Protein AF-0000000084372859 (afdb_homodimer)

Foldseek 3Di:
DDDDDDDAQDWDWDDDPWIKIWHFPDDDDPDTDIDIDTDPVDDDDDPVVVVVVVVVVVD/DDDDDDDAQDWDWDDDPWIKIWHFPDDDDPDTDIDIDTDPVDDDDDPVVVVVVVVVVVD

Radius of gyration: 14.1 Å; Cα contacts (8 Å, |Δi|>4): 246; chains: 2; bounding box: 46×34×25 Å

Secondary structure (DSSP, 8-state):
-EEEEEETT-EEEEESSSEEEEEEEEEETTEEEEEEE--TT-EEEEHHHHHHHHHHH--/-EEEEEETT-EEEEESSSEEEEEEEEEETTEEEEEEE--TT-EEEEHHHHHHHHHHH--

pLDDT: mean 88.38, std 10.68, range [37.31, 96.62]

Structure (mmCIF, N/CA/C/O backbone):
data_AF-0000000084372859-model_v1
#
loop_
_entity.id
_entity.type
_entity.pdbx_description
1 polymer 'Translational regulator CsrA'
#
loop_
_atom_site.group_PDB
_atom_site.id
_atom_site.type_symbol
_atom_site.label_atom_id
_atom_site.label_alt_id
_atom_site.label_comp_id
_atom_site.label_asym_id
_atom_site.label_entity_id
_atom_site.label_seq_id
_atom_site.pdbx_PDB_ins_code
_atom_site.Cartn_x
_atom_site.Cartn_y
_atom_site.Cartn_z
_atom_site.occupancy
_atom_site.B_iso_or_equiv
_atom_site.auth_seq_id
_atom_site.auth_comp_id
_atom_site.auth_asym_id
_atom_site.auth_atom_id
_atom_site.pdbx_PDB_model_num
ATOM 1 N N . MET A 1 1 ? -0.92 -2.574 13.125 1 82.19 1 MET A N 1
ATOM 2 C CA . MET A 1 1 ? -0.708 -3.084 11.773 1 82.19 1 MET A CA 1
ATOM 3 C C . MET A 1 1 ? -2.014 -3.594 11.172 1 82.19 1 MET A C 1
ATOM 5 O O . MET A 1 1 ? -2.824 -4.207 11.867 1 82.19 1 MET A O 1
ATOM 9 N N . LEU A 1 2 ? -2.482 -3.135 10.195 1 92.5 2 LEU A N 1
ATOM 10 C CA . LEU A 1 2 ? -3.682 -3.6 9.508 1 92.5 2 LEU A CA 1
ATOM 11 C C . LEU A 1 2 ? -3.326 -4.57 8.391 1 92.5 2 LEU A C 1
ATOM 13 O O . LEU A 1 2 ? -2.461 -4.281 7.562 1 92.5 2 LEU A O 1
ATOM 17 N N . ILE A 1 3 ? -3.885 -5.723 8.469 1 94.12 3 ILE A N 1
ATOM 18 C CA . ILE A 1 3 ? -3.6 -6.707 7.43 1 94.12 3 ILE A CA 1
ATOM 19 C C . ILE A 1 3 ? -4.832 -6.895 6.543 1 94.12 3 ILE A C 1
ATOM 21 O O . ILE A 1 3 ? -5.934 -7.129 7.043 1 94.12 3 ILE A O 1
ATOM 25 N N . LEU A 1 4 ? -4.613 -6.73 5.297 1 91.81 4 LEU A N 1
ATOM 26 C CA . LEU A 1 4 ? -5.711 -6.871 4.344 1 91.81 4 LEU A CA 1
ATOM 27 C C . LEU A 1 4 ? -5.332 -7.832 3.223 1 91.81 4 LEU A C 1
ATOM 29 O O . LEU A 1 4 ? -4.16 -7.934 2.852 1 91.81 4 LEU A O 1
ATOM 33 N N . ASN A 1 5 ? -6.289 -8.539 2.795 1 93.69 5 ASN A N 1
ATOM 34 C CA . ASN A 1 5 ? -6.121 -9.367 1.605 1 93.69 5 ASN A CA 1
ATOM 35 C C . ASN A 1 5 ? -6.723 -8.703 0.37 1 93.69 5 ASN A C 1
ATOM 37 O O . ASN A 1 5 ? -7.867 -8.242 0.402 1 93.69 5 ASN A O 1
ATOM 41 N N . ARG A 1 6 ? -5.891 -8.586 -0.561 1 94.69 6 ARG A N 1
ATOM 42 C CA . ARG A 1 6 ? -6.375 -7.992 -1.801 1 94.69 6 ARG A CA 1
ATOM 43 C C . ARG A 1 6 ? -6.133 -8.922 -2.986 1 94.69 6 ARG A C 1
ATOM 45 O O . ARG A 1 6 ? -5.133 -9.641 -3.025 1 94.69 6 ARG A O 1
ATOM 52 N N . LYS A 1 7 ? -7.086 -8.859 -3.865 1 93.88 7 LYS A N 1
ATOM 53 C CA . LYS A 1 7 ? -6.918 -9.609 -5.102 1 93.88 7 LYS A CA 1
ATOM 54 C C . LYS A 1 7 ? -6.344 -8.734 -6.207 1 93.88 7 LYS A C 1
A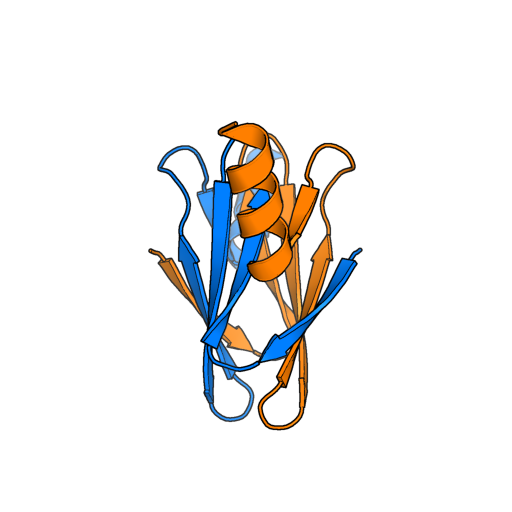TOM 56 O O . LYS A 1 7 ? -6.32 -7.504 -6.086 1 93.88 7 LYS A O 1
ATOM 61 N N . VAL A 1 8 ? -5.891 -9.383 -7.188 1 94.69 8 VAL A N 1
ATOM 62 C CA . VAL A 1 8 ? -5.371 -8.656 -8.344 1 94.69 8 VAL A CA 1
ATOM 63 C C . VAL A 1 8 ? -6.449 -7.723 -8.891 1 94.69 8 VAL A C 1
ATOM 65 O O . VAL A 1 8 ? -7.582 -8.148 -9.141 1 94.69 8 VAL A O 1
ATOM 68 N N . GLY A 1 9 ? -6.262 -6.531 -8.898 1 93.69 9 GLY A N 1
ATOM 69 C CA . GLY A 1 9 ? -7.227 -5.559 -9.383 1 93.69 9 GLY A CA 1
ATOM 70 C C . GLY A 1 9 ? -7.918 -4.793 -8.273 1 93.69 9 GLY A C 1
ATOM 71 O O . GLY A 1 9 ? -8.68 -3.863 -8.531 1 93.69 9 GLY A O 1
ATOM 72 N N . GLU A 1 10 ? -7.641 -5.145 -7.062 1 94.94 10 GLU A N 1
ATOM 73 C CA . GLU A 1 10 ? -8.258 -4.469 -5.926 1 94.94 10 GLU A CA 1
ATOM 74 C C . GLU A 1 10 ? -7.406 -3.289 -5.461 1 94.94 10 GLU A C 1
ATOM 76 O O . GLU A 1 10 ? -6.188 -3.287 -5.637 1 94.94 10 GLU A O 1
ATOM 81 N N . THR A 1 11 ? -8.07 -2.264 -4.848 1 94.88 11 THR A N 1
ATOM 82 C CA . THR A 1 11 ? -7.391 -1.03 -4.457 1 94.88 11 THR A CA 1
ATOM 83 C C . THR A 1 11 ? -7.633 -0.723 -2.982 1 94.88 11 THR A C 1
ATOM 85 O O . THR A 1 11 ? -8.742 -0.913 -2.479 1 94.88 11 THR A O 1
ATOM 88 N N . LEU A 1 12 ? -6.613 -0.348 -2.299 1 93.25 12 LEU A N 1
ATOM 89 C CA . LEU A 1 12 ? -6.68 0.147 -0.928 1 93.25 12 LEU A CA 1
ATOM 90 C C . LEU A 1 12 ? -6.434 1.65 -0.879 1 93.25 12 LEU A C 1
ATOM 92 O O . LEU A 1 12 ? -5.57 2.164 -1.599 1 93.25 12 LEU A O 1
ATOM 96 N N . ILE A 1 13 ? -7.23 2.328 -0.053 1 93.44 13 ILE A N 1
ATOM 97 C CA . ILE A 1 13 ? -7.141 3.781 0.006 1 93.44 13 ILE A CA 1
ATOM 98 C C . ILE A 1 13 ? -6.605 4.211 1.369 1 93.44 13 ILE A C 1
ATOM 100 O O . ILE A 1 13 ? -7.129 3.803 2.408 1 93.44 13 ILE A O 1
ATOM 104 N N . ILE A 1 14 ? -5.59 4.949 1.271 1 92.44 14 ILE A N 1
ATOM 105 C CA . ILE A 1 14 ? -5.008 5.504 2.49 1 92.44 14 ILE A CA 1
ATOM 106 C C . ILE A 1 14 ? -5.336 6.992 2.588 1 92.44 14 ILE A C 1
ATOM 108 O O . ILE A 1 14 ? -5.016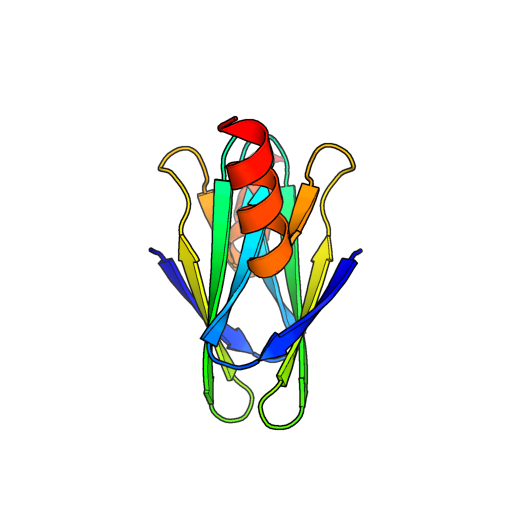 7.766 1.681 1 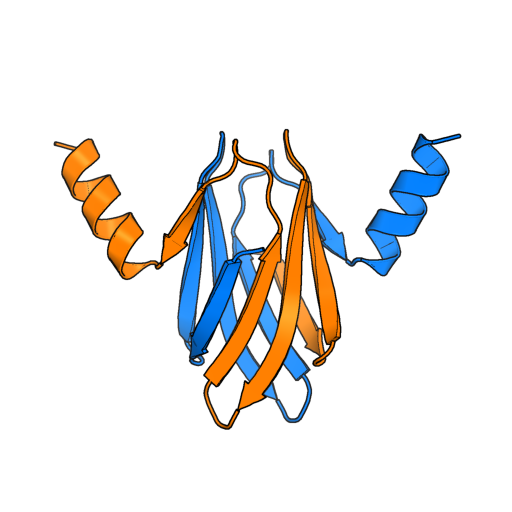92.44 14 ILE A O 1
ATOM 112 N N . SER A 1 15 ? -6.129 7.223 3.635 1 88.69 15 SER A N 1
ATOM 113 C CA . SER A 1 15 ? -6.555 8.609 3.818 1 88.69 15 SER A CA 1
ATOM 114 C C . SER A 1 15 ? -5.887 9.234 5.035 1 88.69 15 SER A C 1
ATOM 116 O O . SER A 1 15 ? -6.008 8.727 6.148 1 88.69 15 SER A O 1
ATOM 118 N N . ASN A 1 16 ? -5.148 10.141 4.824 1 84 16 ASN A N 1
ATOM 119 C CA . ASN A 1 16 ? -4.621 10.992 5.887 1 84 16 ASN A CA 1
ATOM 120 C C . ASN A 1 16 ? -4.906 12.469 5.613 1 84 16 ASN A C 1
ATOM 122 O O . ASN A 1 16 ? -6.027 12.836 5.254 1 84 16 ASN A O 1
ATOM 126 N N . SER A 1 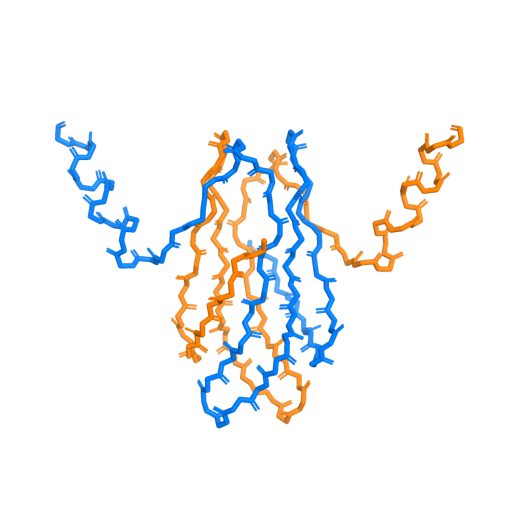17 ? -3.945 13.344 5.301 1 82.19 17 SER A N 1
ATOM 127 C CA . SER A 1 17 ? -4.102 14.688 4.762 1 82.19 17 SER A CA 1
ATOM 128 C C . SER A 1 17 ? -4.297 14.656 3.25 1 82.19 17 SER A C 1
ATOM 130 O O . SER A 1 17 ? -5.082 15.438 2.705 1 82.19 17 SER A O 1
ATOM 132 N N . ASN A 1 18 ? -3.725 13.625 2.764 1 88.31 18 ASN A N 1
ATOM 133 C CA . ASN A 1 18 ? -3.844 13.344 1.336 1 88.31 18 ASN A CA 1
ATOM 134 C C . ASN A 1 18 ? -4.285 11.906 1.082 1 88.31 18 ASN A C 1
ATOM 136 O O . ASN A 1 18 ? -4.262 11.078 1.992 1 88.31 18 ASN A O 1
ATOM 140 N N . VAL A 1 19 ? -4.824 11.656 -0.094 1 89.56 19 VAL A N 1
ATOM 141 C CA . VAL A 1 19 ? -5.359 10.336 -0.403 1 89.56 19 VAL A CA 1
ATOM 142 C C . VAL A 1 19 ? -4.379 9.578 -1.29 1 89.56 19 VAL A C 1
ATOM 144 O O . VAL A 1 19 ? -3.969 10.07 -2.342 1 89.56 19 VAL A O 1
ATOM 147 N N . THR A 1 20 ? -3.951 8.531 -0.753 1 92.81 20 THR A N 1
ATOM 148 C CA . THR A 1 20 ? -3.086 7.637 -1.515 1 92.81 20 THR A CA 1
ATOM 149 C C . THR A 1 20 ? -3.822 6.348 -1.877 1 92.81 20 THR A C 1
ATOM 151 O O . THR A 1 20 ? -4.441 5.719 -1.018 1 92.81 20 THR A O 1
ATOM 154 N N . MET A 1 21 ? -3.768 5.98 -3.156 1 93.88 21 MET A N 1
ATOM 155 C CA . MET A 1 21 ? -4.449 4.773 -3.623 1 93.88 21 MET A CA 1
ATOM 156 C C . MET A 1 21 ? -3.441 3.68 -3.969 1 93.88 21 MET A C 1
ATOM 158 O O . MET A 1 21 ? -2.555 3.887 -4.797 1 93.88 21 MET A O 1
ATOM 162 N N . VAL A 1 22 ? -3.531 2.615 -3.328 1 94.75 22 VAL A N 1
ATOM 163 C CA . VAL A 1 22 ? -2.658 1.478 -3.594 1 94.75 22 VAL A CA 1
ATOM 164 C C . VAL A 1 22 ? -3.441 0.378 -4.305 1 94.75 22 VAL A C 1
ATOM 166 O O . VAL A 1 22 ? -4.391 -0.178 -3.746 1 94.75 22 VAL A O 1
ATOM 169 N N . THR A 1 23 ? -3.031 0.043 -5.531 1 96.56 23 THR A N 1
ATOM 170 C CA . THR A 1 23 ? -3.756 -0.934 -6.336 1 96.56 23 THR A CA 1
ATOM 171 C C . THR A 1 23 ? -2.859 -2.119 -6.684 1 96.56 23 THR A C 1
ATOM 173 O O . THR A 1 23 ? -1.708 -1.939 -7.082 1 96.56 23 THR A O 1
ATOM 176 N N . VAL A 1 24 ? -3.473 -3.254 -6.496 1 95.75 24 VAL A N 1
ATOM 177 C CA . VAL A 1 24 ? -2.752 -4.457 -6.898 1 95.75 24 VAL A CA 1
ATOM 178 C C . VAL A 1 24 ? -2.973 -4.719 -8.383 1 95.75 24 VAL A C 1
ATOM 180 O O . VAL A 1 24 ? -4.074 -5.082 -8.805 1 95.75 24 VAL A O 1
ATOM 183 N N . LEU A 1 25 ? -1.93 -4.531 -9.133 1 95.69 25 LEU A N 1
ATOM 184 C CA . LEU A 1 25 ? -2.051 -4.625 -10.586 1 95.69 25 LEU A CA 1
ATOM 185 C C . LEU A 1 25 ? -1.974 -6.078 -11.039 1 95.69 25 LEU A C 1
ATOM 187 O O . LEU A 1 25 ? -2.764 -6.512 -11.883 1 95.69 25 LEU A O 1
ATOM 191 N N . SER A 1 26 ? -0.906 -6.785 -10.523 1 94.81 26 SER A N 1
ATOM 192 C CA . SER A 1 26 ? -0.764 -8.188 -10.914 1 94.81 26 SER A CA 1
ATOM 193 C C . SER A 1 26 ? 0.193 -8.922 -9.977 1 94.81 26 SER A C 1
ATOM 195 O O . SER A 1 26 ? 0.917 -8.297 -9.203 1 94.81 26 SER A O 1
ATOM 197 N N . ILE A 1 27 ? 0.035 -10.227 -10.102 1 93.94 27 ILE A N 1
ATOM 198 C CA . ILE A 1 27 ? 0.909 -11.102 -9.336 1 93.94 27 ILE A CA 1
ATOM 199 C C . ILE A 1 27 ? 1.71 -11.992 -10.281 1 93.94 27 ILE A C 1
ATOM 201 O O . ILE A 1 27 ? 1.136 -12.688 -11.125 1 93.94 27 ILE A O 1
ATOM 205 N N . LYS A 1 28 ? 2.984 -11.859 -10.133 1 89.69 28 LYS A N 1
ATOM 206 C CA . LYS A 1 28 ? 3.869 -12.656 -10.977 1 89.69 28 LYS A CA 1
ATOM 207 C C . LYS A 1 28 ? 4.781 -13.547 -10.141 1 89.69 28 LYS A C 1
ATOM 209 O O . LYS A 1 28 ? 5.84 -13.102 -9.68 1 89.69 28 LYS A O 1
ATOM 214 N N . GLY A 1 29 ? 4.398 -14.852 -9.938 1 87.88 29 GLY A N 1
ATOM 215 C CA . GLY A 1 29 ? 5.211 -15.75 -9.125 1 87.88 29 GLY A CA 1
ATOM 216 C C . GLY A 1 29 ? 5.297 -15.328 -7.672 1 87.88 29 GLY A C 1
ATOM 217 O O . GLY A 1 29 ? 4.316 -15.438 -6.93 1 87.88 29 GLY A O 1
ATOM 218 N N . ASN A 1 30 ? 6.461 -14.734 -7.352 1 88.06 30 ASN A N 1
ATOM 219 C CA . ASN A 1 30 ? 6.652 -14.289 -5.977 1 88.06 30 ASN A CA 1
ATOM 220 C C . ASN A 1 30 ? 6.727 -12.766 -5.883 1 88.06 30 ASN A C 1
ATOM 222 O O . ASN A 1 30 ? 7.176 -12.219 -4.875 1 88.06 30 ASN A O 1
ATOM 226 N N . LYS A 1 31 ? 6.336 -12.219 -7.023 1 94.25 31 LYS A N 1
ATOM 227 C CA . LYS A 1 31 ? 6.383 -10.766 -7.07 1 94.25 31 LYS A CA 1
ATOM 228 C C . LYS A 1 31 ? 4.996 -10.18 -7.32 1 94.25 31 LYS A C 1
ATOM 230 O O . LYS A 1 31 ? 4.211 -10.734 -8.086 1 94.25 31 LYS A O 1
ATOM 235 N N . VAL A 1 32 ? 4.711 -9.086 -6.684 1 94.62 32 VAL A N 1
ATOM 236 C CA . VAL A 1 32 ? 3.42 -8.422 -6.84 1 94.62 32 VAL A CA 1
ATOM 237 C C . VAL A 1 32 ? 3.631 -7.008 -7.379 1 94.62 32 VAL A C 1
ATOM 239 O O . VAL A 1 32 ? 4.5 -6.277 -6.902 1 94.62 32 VAL A O 1
ATOM 242 N N . ARG A 1 33 ? 2.885 -6.738 -8.438 1 96.19 33 ARG A N 1
ATOM 243 C CA . ARG A 1 33 ? 2.912 -5.391 -8.992 1 96.19 33 ARG A CA 1
ATOM 244 C C . ARG A 1 33 ? 1.874 -4.5 -8.32 1 96.19 33 ARG A C 1
ATOM 246 O O . ARG A 1 33 ? 0.672 -4.758 -8.422 1 96.19 33 ARG A O 1
ATOM 253 N N . ILE A 1 34 ? 2.383 -3.471 -7.68 1 95.75 34 ILE A N 1
ATOM 254 C CA . ILE A 1 34 ? 1.5 -2.564 -6.953 1 95.75 34 ILE A CA 1
ATOM 255 C C . ILE A 1 34 ? 1.573 -1.17 -7.57 1 95.75 34 ILE A C 1
ATOM 257 O O . ILE A 1 34 ? 2.664 -0.651 -7.82 1 95.75 34 ILE A O 1
ATOM 261 N N . GLY A 1 35 ? 0.433 -0.662 -7.863 1 96.25 35 GLY A N 1
ATOM 262 C CA . GLY A 1 35 ? 0.339 0.711 -8.336 1 96.25 35 GLY A CA 1
ATOM 263 C C . GLY A 1 35 ? -0.015 1.695 -7.234 1 96.25 35 GLY A C 1
ATOM 264 O O . GLY A 1 35 ? -1.033 1.539 -6.559 1 96.25 35 GLY A O 1
ATOM 265 N N . VAL A 1 36 ? 0.799 2.689 -6.98 1 94.75 36 VAL A N 1
ATOM 266 C CA . VAL A 1 36 ? 0.542 3.691 -5.953 1 94.75 36 VAL A CA 1
ATOM 267 C C . VAL A 1 36 ? 0.226 5.035 -6.605 1 94.75 36 VAL A C 1
ATOM 269 O O . VAL A 1 36 ? 1.007 5.539 -7.418 1 94.75 36 VAL A O 1
ATOM 272 N N . ASN A 1 37 ? -0.975 5.469 -6.305 1 94.38 37 ASN A N 1
ATOM 273 C CA . ASN A 1 37 ? -1.398 6.773 -6.805 1 94.38 37 ASN A CA 1
ATOM 274 C C . ASN A 1 37 ? -1.534 7.789 -5.672 1 94.38 37 ASN A C 1
ATOM 276 O O . ASN A 1 37 ? -2.479 7.727 -4.883 1 94.38 37 ASN A O 1
ATOM 280 N N . ALA A 1 38 ? -0.53 8.68 -5.555 1 91.56 38 ALA A N 1
ATOM 281 C CA . ALA A 1 38 ? -0.531 9.688 -4.496 1 91.56 38 ALA A CA 1
ATOM 282 C C . ALA A 1 38 ? -0.242 11.07 -5.055 1 91.56 38 ALA A C 1
ATOM 284 O O . ALA A 1 38 ? 0.426 11.211 -6.082 1 91.56 38 ALA A O 1
ATOM 285 N N . PRO A 1 39 ? -0.742 12 -4.398 1 90.69 39 PRO A N 1
ATOM 286 C CA . PRO A 1 39 ? -0.446 13.375 -4.82 1 90.69 39 PRO A CA 1
ATOM 287 C C . PRO A 1 39 ? 1.035 13.719 -4.695 1 90.69 39 PRO A C 1
ATOM 289 O O . PRO A 1 39 ? 1.825 12.914 -4.203 1 90.69 39 PRO A O 1
ATOM 292 N N . LYS A 1 40 ? 1.452 14.883 -5.242 1 87.19 40 LYS A N 1
ATOM 293 C CA . LYS A 1 40 ? 2.852 15.297 -5.238 1 87.19 40 LYS A CA 1
ATOM 294 C C . LYS A 1 40 ? 3.357 15.523 -3.816 1 87.19 40 LYS A C 1
ATOM 296 O O . LYS A 1 40 ? 4.566 15.523 -3.576 1 87.19 40 LYS A O 1
ATOM 301 N N . GLU A 1 41 ? 2.414 15.617 -2.904 1 88.06 41 GLU A N 1
ATOM 302 C CA . GLU A 1 41 ? 2.75 15.867 -1.507 1 88.06 41 GLU A CA 1
ATOM 303 C C . GLU A 1 41 ? 3.154 14.578 -0.795 1 88.06 41 GLU A C 1
ATOM 305 O O . GLU A 1 41 ? 3.77 14.625 0.272 1 88.06 41 GLU A O 1
ATOM 310 N N . ILE A 1 42 ? 2.75 13.539 -1.442 1 88.94 42 ILE A N 1
ATOM 311 C CA . ILE A 1 42 ? 3.027 12.242 -0.845 1 88.94 42 ILE A CA 1
ATOM 312 C C . ILE A 1 42 ? 4.219 11.594 -1.547 1 88.94 42 ILE A C 1
ATOM 314 O O . ILE A 1 42 ? 4.277 11.555 -2.777 1 88.94 42 ILE A O 1
ATOM 318 N N . SER A 1 43 ? 5.18 11.125 -0.778 1 91 43 SER A N 1
ATOM 319 C CA . SER A 1 43 ? 6.371 10.492 -1.331 1 91 43 SER A CA 1
ATOM 320 C C . SER A 1 43 ? 6.379 8.992 -1.037 1 91 43 SER A C 1
ATOM 322 O O . SER A 1 43 ? 6.207 8.578 0.111 1 91 43 SER A O 1
ATOM 324 N N . VAL A 1 44 ? 6.617 8.211 -1.995 1 91.69 44 VAL A N 1
ATOM 325 C CA . VAL A 1 44 ? 6.664 6.758 -1.855 1 91.69 44 VAL A CA 1
ATOM 326 C C . VAL A 1 44 ? 8.102 6.27 -2.018 1 91.69 44 VAL A C 1
ATOM 328 O O . VAL A 1 44 ? 8.773 6.609 -2.996 1 91.69 44 VAL A O 1
ATOM 331 N N . TYR A 1 45 ? 8.609 5.418 -0.957 1 90.81 45 TYR A N 1
ATOM 332 C CA . TYR A 1 45 ? 9.977 4.914 -0.998 1 90.81 45 TYR A CA 1
ATOM 333 C C . TYR A 1 45 ? 10.016 3.408 -0.767 1 90.81 45 TYR A C 1
ATOM 335 O O . TYR A 1 45 ? 9.148 2.859 -0.082 1 90.81 45 TYR A O 1
ATOM 343 N N . ARG A 1 46 ? 10.922 2.828 -1.404 1 93.19 46 ARG A N 1
ATOM 344 C CA . ARG A 1 46 ? 11.188 1.437 -1.06 1 93.19 46 ARG A CA 1
ATOM 345 C C . ARG A 1 46 ? 11.859 1.33 0.307 1 93.19 46 ARG A C 1
ATOM 347 O O . ARG A 1 46 ? 12.602 2.225 0.711 1 93.19 46 ARG A O 1
ATOM 354 N N . GLU A 1 47 ? 11.602 0.375 0.986 1 90 47 GLU A N 1
ATOM 355 C CA . GLU A 1 47 ? 12.188 0.178 2.309 1 90 47 GLU A CA 1
ATOM 35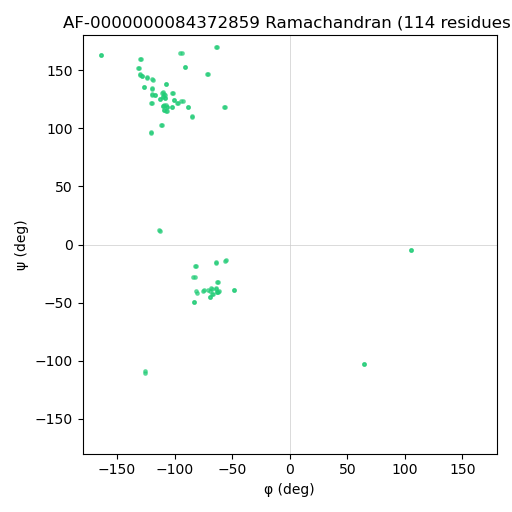6 C C . GLU A 1 47 ? 13.695 0.389 2.281 1 90 47 GLU A C 1
ATOM 358 O O . GLU A 1 47 ? 14.258 1.002 3.191 1 90 47 GLU A O 1
ATOM 363 N N . GLU A 1 48 ? 14.32 -0.062 1.244 1 88.62 48 GLU A N 1
ATOM 364 C CA . GLU A 1 48 ? 15.773 0.045 1.073 1 88.62 48 GLU A CA 1
ATOM 365 C C . GLU A 1 48 ? 16.203 1.504 0.978 1 88.62 48 GLU A C 1
ATOM 367 O O . GLU A 1 48 ? 17.234 1.889 1.546 1 88.62 48 GLU A O 1
ATOM 372 N N . ILE A 1 49 ? 15.367 2.297 0.301 1 88.44 49 ILE A N 1
ATOM 373 C CA . ILE A 1 49 ? 15.688 3.701 0.073 1 88.44 49 ILE A CA 1
ATOM 374 C C . ILE A 1 49 ? 15.359 4.516 1.322 1 88.44 49 ILE A C 1
ATOM 376 O O . ILE A 1 49 ? 16.125 5.398 1.715 1 88.44 49 ILE A O 1
ATOM 380 N N . TYR A 1 50 ? 14.242 4.16 1.87 1 88 50 TYR A N 1
ATOM 381 C CA . TYR A 1 50 ? 13.773 4.879 3.051 1 88 50 TYR A CA 1
ATOM 382 C C . TYR A 1 50 ? 14.766 4.734 4.203 1 88 50 TYR A C 1
ATOM 384 O O . TYR A 1 50 ? 15.047 5.703 4.906 1 88 50 TYR A O 1
ATOM 392 N N . GLN A 1 51 ? 15.344 3.521 4.379 1 85.62 51 GLN A N 1
ATOM 393 C CA . GLN A 1 51 ? 16.312 3.275 5.441 1 85.62 51 GLN A CA 1
ATOM 394 C C . GLN A 1 51 ? 17.562 4.129 5.254 1 85.62 51 GLN A C 1
ATOM 396 O O . GLN A 1 51 ? 18.125 4.625 6.23 1 85.62 51 GLN A O 1
ATOM 401 N N . ARG A 1 52 ? 17.891 4.391 4.055 1 86.12 52 ARG A N 1
ATOM 402 C CA . ARG A 1 52 ? 19.062 5.207 3.746 1 86.12 52 ARG A CA 1
ATOM 403 C C . ARG A 1 52 ? 18.781 6.68 4.031 1 86.12 52 ARG A C 1
ATOM 405 O O . ARG A 1 52 ? 19.656 7.395 4.52 1 86.12 52 ARG A O 1
ATOM 412 N N . LEU A 1 53 ? 17.5 7.027 3.664 1 79.88 53 LEU A N 1
ATOM 413 C CA . LEU A 1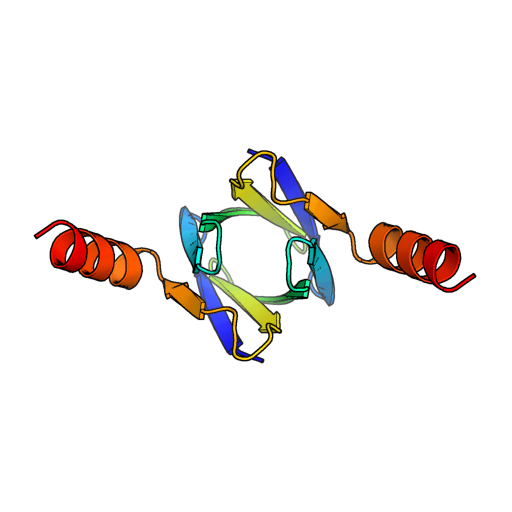 53 ? 17.125 8.414 3.883 1 79.88 53 LEU A CA 1
ATOM 414 C C . LEU A 1 53 ? 17.031 8.727 5.375 1 79.88 53 LEU A C 1
ATOM 416 O O . LEU A 1 53 ? 17.453 9.797 5.816 1 79.88 53 LEU A O 1
ATOM 420 N N . GLN A 1 54 ? 16.531 7.73 6.027 1 78.56 54 GLN A N 1
ATOM 421 C CA . GLN A 1 54 ? 16.391 7.895 7.473 1 78.56 54 GLN A CA 1
ATOM 422 C C . GLN A 1 54 ? 17.766 7.969 8.148 1 78.56 54 GLN A C 1
ATOM 424 O O . GLN A 1 54 ? 17.953 8.734 9.102 1 78.56 54 GLN A O 1
ATOM 429 N N . ASP A 1 55 ? 18.609 7.078 7.66 1 77.12 55 ASP A N 1
ATOM 430 C CA . ASP A 1 55 ? 19.953 7.105 8.211 1 77.12 55 ASP A CA 1
ATOM 431 C C . ASP A 1 55 ? 20.656 8.43 7.898 1 77.12 55 ASP A C 1
ATOM 433 O O . ASP A 1 55 ? 21.391 8.961 8.734 1 77.12 55 ASP A O 1
ATOM 437 N N . ASN A 1 56 ? 20.406 8.781 6.723 1 67.38 56 ASN A N 1
ATOM 438 C CA . ASN A 1 56 ? 21.016 10.055 6.367 1 67.38 56 ASN A CA 1
ATOM 439 C C . ASN A 1 56 ? 20.359 11.219 7.102 1 67.38 56 ASN A C 1
ATOM 441 O O . ASN A 1 56 ? 21 12.242 7.352 1 67.38 56 ASN A O 1
ATOM 445 N N . THR A 1 57 ? 19.078 11.172 7.234 1 58.38 57 THR A N 1
ATOM 446 C CA . THR A 1 57 ? 18.453 12.258 7.984 1 58.38 57 THR A CA 1
ATOM 447 C C . THR A 1 57 ? 18.812 12.172 9.469 1 58.38 57 THR A C 1
ATOM 449 O O . THR A 1 57 ? 18.719 13.156 10.195 1 58.38 57 THR A O 1
ATOM 452 N N . LYS A 1 58 ? 18.75 11.047 10.016 1 53.09 58 LYS A N 1
ATOM 453 C CA . LYS A 1 58 ? 19.188 10.953 11.406 1 53.09 58 LYS A CA 1
ATOM 454 C C . LYS A 1 58 ? 20.609 11.461 11.578 1 53.09 58 LYS A C 1
ATOM 456 O O . LYS A 1 58 ? 21.047 11.727 12.703 1 53.09 58 LYS A O 1
ATOM 461 N N . SER A 1 59 ? 21.281 11.625 10.508 1 37.31 59 SER A N 1
ATOM 462 C CA . SER A 1 59 ? 22.562 12.25 10.805 1 37.31 59 SER A CA 1
ATOM 463 C C . SER A 1 59 ? 22.438 13.766 10.859 1 37.31 59 SER A C 1
ATOM 465 O O . SER A 1 59 ? 21.719 14.367 10.062 1 37.31 59 SER A O 1
ATOM 467 N N . MET B 1 1 ? 1.01 7.91 -11.125 1 82.31 1 MET B N 1
ATOM 468 C CA . MET B 1 1 ? 0.888 6.57 -10.547 1 82.31 1 MET B CA 1
ATOM 469 C C . MET B 1 1 ? 2.25 5.891 -10.461 1 82.31 1 MET B C 1
ATOM 471 O O . MET B 1 1 ? 3.074 6.023 -11.367 1 82.31 1 MET B O 1
ATOM 475 N N . LEU B 1 2 ? 2.729 5.559 -9.43 1 92.44 2 LEU B N 1
ATOM 476 C CA . LEU B 1 2 ? 3.984 4.836 -9.258 1 92.44 2 LEU B CA 1
ATOM 477 C C . LEU B 1 2 ? 3.744 3.332 -9.203 1 92.44 2 LEU B C 1
ATOM 479 O O . LEU B 1 2 ? 2.887 2.863 -8.453 1 92.44 2 LEU B O 1
ATOM 483 N N . ILE B 1 3 ? 4.383 2.637 -10.07 1 94.19 3 ILE B N 1
ATOM 484 C CA . ILE B 1 3 ? 4.211 1.188 -10.078 1 94.19 3 ILE B CA 1
ATOM 485 C C . ILE B 1 3 ? 5.48 0.515 -9.555 1 94.19 3 ILE B C 1
ATOM 487 O O . ILE B 1 3 ? 6.582 0.802 -10.031 1 94.19 3 ILE B O 1
ATOM 491 N N . LEU B 1 4 ? 5.285 -0.296 -8.578 1 92 4 LEU B N 1
ATOM 492 C CA . LEU B 1 4 ? 6.422 -0.997 -7.992 1 92 4 LEU B CA 1
ATOM 493 C C . LEU B 1 4 ? 6.16 -2.498 -7.93 1 92 4 LEU B C 1
ATOM 495 O O . LEU B 1 4 ? 5.016 -2.928 -7.781 1 92 4 LEU B O 1
ATOM 499 N N . ASN B 1 5 ? 7.188 -3.219 -8.117 1 93.69 5 ASN B N 1
ATOM 500 C CA . ASN B 1 5 ? 7.125 -4.66 -7.902 1 93.69 5 ASN B CA 1
ATOM 501 C C . ASN B 1 5 ? 7.73 -5.055 -6.559 1 93.69 5 ASN B C 1
ATOM 5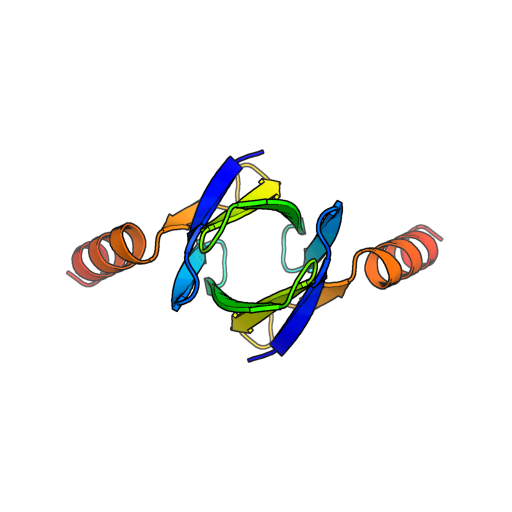03 O O . ASN B 1 5 ? 8.844 -4.645 -6.23 1 93.69 5 ASN B O 1
ATOM 507 N N . ARG B 1 6 ? 6.922 -5.719 -5.852 1 94.75 6 ARG B N 1
ATOM 508 C CA . ARG B 1 6 ? 7.406 -6.172 -4.555 1 94.75 6 ARG B CA 1
ATOM 509 C C . ARG B 1 6 ? 7.273 -7.688 -4.418 1 94.75 6 ARG B C 1
ATOM 511 O O . ARG B 1 6 ? 6.328 -8.281 -4.934 1 94.75 6 ARG B O 1
ATOM 518 N N . LYS B 1 7 ? 8.258 -8.211 -3.756 1 94 7 LYS B N 1
ATOM 519 C CA . LYS B 1 7 ? 8.195 -9.633 -3.455 1 94 7 LYS B CA 1
ATOM 520 C C . LYS B 1 7 ? 7.582 -9.875 -2.078 1 94 7 LYS B C 1
ATOM 522 O O . LYS B 1 7 ? 7.449 -8.945 -1.279 1 94 7 LYS B O 1
ATOM 527 N N . VAL B 1 8 ? 7.227 -11.062 -1.893 1 94.69 8 VAL B N 1
ATOM 528 C CA . VAL B 1 8 ? 6.691 -11.445 -0.589 1 94.69 8 VAL B CA 1
ATOM 529 C C . VAL B 1 8 ? 7.711 -11.125 0.501 1 94.69 8 VAL B C 1
ATOM 531 O O . VAL B 1 8 ? 8.883 -11.5 0.394 1 94.69 8 VAL B O 1
ATOM 534 N N . GLY B 1 9 ? 7.414 -10.32 1.373 1 93.69 9 GLY B N 1
ATOM 535 C CA . GLY B 1 9 ? 8.32 -9.938 2.445 1 93.69 9 GLY B CA 1
ATOM 536 C C . GLY B 1 9 ? 8.906 -8.555 2.26 1 93.69 9 GLY B C 1
ATOM 537 O O . GLY B 1 9 ? 9.609 -8.047 3.141 1 93.69 9 GLY B O 1
ATOM 538 N N . GLU B 1 10 ? 8.617 -7.938 1.166 1 94.94 10 GLU B N 1
ATOM 539 C CA . GLU B 1 10 ? 9.141 -6.602 0.894 1 94.94 10 GLU B CA 1
ATOM 540 C C . GLU B 1 10 ? 8.188 -5.523 1.397 1 94.94 10 GLU B C 1
ATOM 542 O O . GLU B 1 10 ? 6.977 -5.746 1.476 1 94.94 10 GLU B O 1
ATOM 547 N N . THR B 1 11 ? 8.734 -4.332 1.746 1 94.88 11 THR B N 1
ATOM 548 C CA . THR B 1 11 ? 7.949 -3.26 2.346 1 94.88 11 THR B CA 1
ATOM 549 C C . THR B 1 11 ? 8.117 -1.961 1.562 1 94.88 11 THR B C 1
ATOM 551 O O . THR B 1 11 ? 9.227 -1.643 1.112 1 94.88 11 THR B O 1
ATOM 554 N N . LEU B 1 12 ? 7.051 -1.3 1.327 1 93.25 12 LEU B N 1
ATOM 555 C CA . LEU B 1 12 ? 7.035 0.038 0.747 1 93.25 12 LEU B CA 1
ATOM 556 C C . LEU B 1 12 ? 6.672 1.082 1.798 1 93.25 12 LEU B C 1
ATOM 558 O O . LEU B 1 12 ? 5.801 0.846 2.639 1 93.25 12 LEU B O 1
ATOM 562 N N . ILE B 1 13 ? 7.391 2.209 1.744 1 93.44 13 ILE B N 1
ATOM 563 C CA . ILE B 1 13 ? 7.191 3.244 2.754 1 93.44 13 ILE B CA 1
ATOM 564 C C . ILE B 1 13 ? 6.566 4.48 2.109 1 93.44 13 ILE B C 1
ATOM 566 O O . ILE B 1 13 ? 7.078 4.992 1.11 1 93.44 13 ILE B O 1
ATOM 570 N N . ILE B 1 14 ? 5.508 4.832 2.693 1 92.56 14 ILE B N 1
ATOM 571 C CA . ILE B 1 14 ? 4.84 6.047 2.238 1 92.56 14 ILE B CA 1
ATOM 572 C C . ILE B 1 14 ? 5.043 7.16 3.262 1 92.56 14 ILE B C 1
ATOM 574 O O . ILE B 1 14 ? 4.699 7.004 4.434 1 92.56 14 ILE B O 1
ATOM 578 N N . SER B 1 15 ? 5.77 8.156 2.73 1 88.62 15 SER B N 1
ATOM 579 C CA . SER B 1 15 ? 6.082 9.273 3.621 1 88.62 15 SER B CA 1
ATOM 580 C C . SER B 1 15 ? 5.312 10.523 3.225 1 88.62 15 SER B C 1
ATOM 582 O O . SER B 1 15 ? 5.422 10.992 2.09 1 88.62 15 SER B O 1
ATOM 584 N N . ASN B 1 16 ? 4.523 10.938 4.004 1 84.06 16 ASN B N 1
ATOM 585 C CA . ASN B 1 16 ? 3.887 12.25 3.879 1 84.06 16 ASN B CA 1
ATOM 586 C C . ASN B 1 16 ? 4.078 13.086 5.141 1 84.06 16 ASN B C 1
ATOM 588 O O . ASN B 1 16 ? 5.195 13.219 5.637 1 84.06 16 ASN B O 1
ATOM 592 N N . SER B 1 17 ? 3.059 13.344 5.965 1 82.19 17 SER B N 1
ATOM 593 C CA . SER B 1 17 ? 3.143 13.891 7.312 1 82.19 17 SER B CA 1
ATOM 594 C C . SER B 1 17 ? 3.412 12.797 8.336 1 82.19 17 SER B C 1
ATOM 596 O O . SER B 1 17 ? 4.164 13 9.289 1 82.19 17 SER B O 1
ATOM 598 N N . ASN B 1 18 ? 2.943 11.688 7.918 1 88.31 18 ASN B N 1
ATOM 599 C CA . ASN B 1 18 ? 3.15 10.477 8.703 1 88.31 18 ASN B CA 1
ATOM 600 C C . ASN B 1 18 ? 3.701 9.344 7.84 1 88.31 18 ASN B C 1
ATOM 602 O O . ASN B 1 18 ? 3.693 9.43 6.609 1 88.31 18 ASN B O 1
ATOM 606 N N . VAL B 1 19 ? 4.301 8.375 8.484 1 89.44 19 VAL B N 1
ATOM 607 C CA . VAL B 1 19 ? 4.941 7.289 7.746 1 89.44 19 VAL B CA 1
ATOM 608 C C . VAL B 1 19 ? 4.051 6.047 7.77 1 89.44 19 VAL B C 1
ATOM 610 O O . VAL B 1 19 ? 3.65 5.586 8.844 1 89.44 19 VAL B O 1
ATOM 613 N N . THR B 1 20 ? 3.674 5.68 6.629 1 92.88 20 THR B N 1
ATOM 614 C CA . THR B 1 20 ? 2.906 4.449 6.473 1 92.88 20 THR B CA 1
ATOM 615 C C . THR B 1 20 ? 3.748 3.363 5.812 1 92.88 20 THR B C 1
ATOM 617 O O . THR B 1 20 ? 4.383 3.604 4.781 1 92.88 20 THR B O 1
ATOM 620 N N . MET B 1 21 ? 3.775 2.186 6.438 1 93.81 21 MET B N 1
ATOM 621 C CA . MET B 1 21 ? 4.562 1.078 5.902 1 93.81 21 MET B CA 1
ATOM 622 C C . MET B 1 21 ? 3.654 0.005 5.309 1 93.81 21 MET B C 1
ATOM 624 O O . MET B 1 21 ? 2.787 -0.532 6 1 93.81 21 MET B O 1
ATOM 628 N N . VAL B 1 22 ? 3.803 -0.249 4.09 1 94.75 22 VAL B N 1
ATOM 629 C CA . VAL B 1 22 ? 3.025 -1.284 3.416 1 94.75 22 VAL B CA 1
ATOM 630 C C . VAL B 1 22 ? 3.912 -2.494 3.131 1 94.75 22 VAL B C 1
ATOM 632 O O . VAL B 1 22 ? 4.883 -2.396 2.375 1 94.75 22 VAL B O 1
ATOM 635 N N . THR B 1 23 ? 3.57 -3.646 3.713 1 96.62 23 THR B N 1
ATOM 636 C CA . THR B 1 23 ? 4.395 -4.844 3.584 1 96.62 23 THR B CA 1
ATOM 637 C C . THR B 1 23 ? 3.605 -5.973 2.926 1 96.62 23 THR B C 1
ATOM 639 O O . THR B 1 23 ? 2.455 -6.23 3.289 1 96.62 23 THR B O 1
ATOM 642 N N . VAL B 1 24 ? 4.293 -6.559 2.002 1 95.75 24 VAL B N 1
ATOM 643 C CA . VAL B 1 24 ? 3.682 -7.727 1.377 1 95.75 24 VAL B CA 1
ATOM 644 C C . VAL B 1 24 ? 3.969 -8.969 2.215 1 95.75 24 VAL B C 1
ATOM 646 O O . VAL B 1 24 ? 5.109 -9.438 2.277 1 95.75 24 VAL B O 1
ATOM 649 N N . LEU B 1 25 ? 2.936 -9.469 2.83 1 95.69 25 LEU B N 1
ATOM 650 C CA . LEU B 1 25 ? 3.109 -10.578 3.76 1 95.69 25 LEU B CA 1
ATOM 651 C C . LEU B 1 25 ? 3.16 -11.914 3.014 1 95.69 25 LEU B C 1
ATOM 653 O O . LEU B 1 25 ? 4.004 -12.758 3.309 1 95.69 25 LEU B O 1
ATOM 657 N N . SER B 1 26 ? 2.145 -12.086 2.111 1 94.88 26 SER B N 1
ATOM 658 C CA . SER B 1 26 ? 2.125 -13.336 1.359 1 94.88 26 SER B CA 1
ATOM 659 C C . SER B 1 26 ? 1.208 -13.242 0.145 1 94.88 26 SER B C 1
ATOM 661 O O . SER B 1 26 ? 0.413 -12.305 0.036 1 94.88 26 SER B O 1
ATOM 663 N N . ILE B 1 27 ? 1.473 -14.211 -0.711 1 93.81 27 ILE B N 1
ATOM 664 C CA . ILE B 1 27 ? 0.655 -14.312 -1.915 1 93.81 27 ILE B CA 1
ATOM 665 C C . ILE B 1 27 ? -0.037 -15.68 -1.949 1 93.81 27 ILE B C 1
ATOM 667 O O . ILE B 1 27 ? 0.619 -16.719 -1.854 1 93.81 27 ILE B O 1
ATOM 671 N N . LYS B 1 28 ? -1.319 -15.578 -2 1 89.75 28 LYS B N 1
ATOM 672 C CA . LYS B 1 28 ? -2.105 -16.812 -2.039 1 89.75 28 LYS B CA 1
ATOM 673 C C . LYS B 1 28 ? -2.963 -16.875 -3.301 1 89.75 28 LYS B C 1
ATOM 675 O O . LYS B 1 28 ? -4.066 -16.328 -3.334 1 89.75 28 LYS B O 1
ATOM 680 N N . GLY B 1 29 ? -2.486 -17.562 -4.371 1 87.88 29 GLY B N 1
ATOM 681 C CA . GLY B 1 29 ? -3.242 -17.641 -5.609 1 87.88 29 GLY B CA 1
ATOM 682 C C . GLY B 1 29 ? -3.414 -16.297 -6.297 1 87.88 29 GLY B C 1
ATOM 683 O O . GLY B 1 29 ? -2.455 -15.75 -6.84 1 87.88 29 GLY B O 1
ATOM 684 N N . ASN B 1 30 ? -4.629 -15.766 -6.133 1 88.06 30 ASN B N 1
ATOM 685 C CA . ASN B 1 30 ? -4.906 -14.469 -6.75 1 88.06 30 ASN B CA 1
ATOM 686 C C . ASN B 1 30 ? -5.113 -13.383 -5.699 1 88.06 30 ASN B C 1
ATOM 688 O O . ASN B 1 30 ? -5.637 -12.312 -6.004 1 88.06 30 ASN B O 1
ATOM 692 N N . LYS B 1 31 ? -4.746 -13.812 -4.504 1 94.19 31 LYS B N 1
ATOM 693 C CA . LYS B 1 31 ? -4.91 -12.867 -3.406 1 94.19 31 LYS B CA 1
ATOM 694 C C . LYS B 1 31 ? -3.568 -12.539 -2.758 1 94.19 31 LYS B C 1
ATOM 696 O O . LYS B 1 31 ? -2.711 -13.414 -2.615 1 94.19 31 LYS B O 1
ATOM 701 N N . VAL B 1 32 ? -3.387 -11.312 -2.395 1 94.62 32 VAL B N 1
ATOM 702 C CA . VAL B 1 32 ? -2.15 -10.875 -1.755 1 94.62 32 VAL B CA 1
ATOM 703 C C . VAL B 1 32 ? -2.457 -10.32 -0.367 1 94.62 32 VAL B C 1
ATOM 705 O O . VAL B 1 32 ? -3.4 -9.539 -0.197 1 94.62 32 VAL B O 1
ATOM 708 N N . ARG B 1 33 ? -1.694 -10.852 0.578 1 96.19 33 ARG B N 1
ATOM 709 C CA . ARG B 1 33 ? -1.812 -10.336 1.938 1 96.19 33 ARG B CA 1
ATOM 710 C C . ARG B 1 33 ? -0.868 -9.156 2.16 1 96.19 33 ARG B C 1
ATOM 712 O O . ARG B 1 33 ? 0.353 -9.305 2.072 1 96.19 33 ARG B O 1
ATOM 719 N N . ILE B 1 34 ? -1.489 -8.023 2.451 1 95.75 34 ILE B N 1
ATOM 720 C CA . ILE B 1 34 ? -0.704 -6.809 2.645 1 95.75 34 ILE B CA 1
ATOM 721 C C . ILE B 1 34 ? -0.866 -6.312 4.082 1 95.75 34 ILE B C 1
ATOM 723 O O . ILE B 1 34 ? -1.984 -6.234 4.594 1 95.75 34 ILE B O 1
ATOM 727 N N . GLY B 1 35 ? 0.242 -6.082 4.68 1 96.25 35 GLY B N 1
ATOM 728 C CA . GLY B 1 35 ? 0.246 -5.477 6.004 1 96.25 35 GLY B CA 1
ATOM 729 C C . GLY B 1 35 ? 0.491 -3.982 5.977 1 96.25 35 GLY B C 1
ATOM 730 O O . GLY B 1 35 ? 1.497 -3.521 5.43 1 96.25 35 GLY B O 1
ATOM 731 N N . VAL B 1 36 ? -0.41 -3.186 6.504 1 94.81 36 VAL B N 1
ATOM 732 C CA . VAL B 1 36 ? -0.26 -1.735 6.535 1 94.81 36 VAL B CA 1
ATOM 733 C C . VAL B 1 36 ? -0.03 -1.27 7.969 1 94.81 36 VAL B C 1
ATOM 735 O O . VAL B 1 36 ? -0.823 -1.576 8.867 1 94.81 36 VAL B O 1
ATOM 738 N N . ASN B 1 37 ? 1.123 -0.656 8.125 1 94.44 37 ASN B N 1
ATOM 739 C CA . ASN B 1 37 ? 1.458 -0.097 9.43 1 94.44 37 ASN B CA 1
ATOM 740 C C . ASN B 1 37 ? 1.481 1.428 9.398 1 94.44 37 ASN B C 1
ATOM 742 O O . ASN B 1 37 ? 2.402 2.027 8.836 1 94.44 37 ASN B O 1
ATOM 746 N N . ALA B 1 38 ? 0.407 2.053 9.938 1 91.62 38 ALA B N 1
ATOM 747 C CA . ALA B 1 38 ? 0.303 3.51 9.938 1 91.62 38 ALA B CA 1
ATOM 748 C C . ALA B 1 38 ? -0.071 4.031 11.32 1 91.62 38 ALA B C 1
ATOM 750 O O . ALA B 1 38 ? -0.71 3.326 12.109 1 91.62 38 ALA B O 1
ATOM 751 N N . PRO B 1 39 ? 0.336 5.176 11.547 1 90.75 39 PRO B N 1
ATOM 752 C CA . PRO B 1 39 ? -0.047 5.789 12.82 1 90.75 39 PRO B CA 1
ATOM 753 C C . PRO B 1 39 ? -1.555 5.992 12.953 1 90.75 39 PRO B C 1
ATOM 755 O O . PRO B 1 39 ? -2.299 5.734 12 1 90.75 39 PRO B O 1
ATOM 758 N N . LYS B 1 40 ? -2.031 6.355 14.148 1 87.44 40 LYS B N 1
ATOM 759 C CA . LYS B 1 40 ? -3.457 6.52 14.406 1 87.44 40 LYS B CA 1
ATOM 760 C C . LYS B 1 40 ? -4.039 7.656 13.57 1 87.44 40 LYS B C 1
ATOM 762 O O . LYS B 1 40 ? -5.254 7.73 13.375 1 87.44 40 LYS B O 1
ATOM 767 N N . GLU B 1 41 ? -3.16 8.469 13.047 1 88 41 GLU B N 1
ATOM 768 C CA . GLU B 1 41 ? -3.576 9.625 12.258 1 88 41 GLU B CA 1
ATOM 769 C C . GLU B 1 41 ? -3.902 9.227 10.82 1 88 41 GLU B C 1
ATOM 771 O O . GLU B 1 41 ? -4.562 9.977 10.094 1 88 41 GLU B O 1
ATOM 776 N N . ILE B 1 42 ? -3.393 8.094 10.516 1 88.75 42 ILE B N 1
ATOM 777 C CA . ILE B 1 42 ? -3.586 7.617 9.156 1 88.75 42 ILE B CA 1
ATOM 778 C C . ILE B 1 42 ? -4.699 6.57 9.133 1 88.75 42 ILE B C 1
ATOM 780 O O . ILE B 1 42 ? -4.719 5.652 9.953 1 88.75 42 ILE B O 1
ATOM 784 N N . SER B 1 43 ? -5.645 6.73 8.227 1 91 43 SER B N 1
ATOM 785 C CA . SER B 1 43 ? -6.762 5.801 8.102 1 91 43 SER B CA 1
ATOM 786 C C . SER B 1 43 ? -6.668 4.992 6.812 1 91 43 SER B C 1
ATOM 788 O O . SER B 1 43 ? -6.508 5.559 5.727 1 91 43 SER B O 1
ATOM 790 N N . VAL B 1 44 ? -6.801 3.742 6.902 1 91.62 44 VAL B N 1
ATOM 791 C CA . VAL B 1 44 ? -6.742 2.848 5.75 1 91.62 44 VAL B CA 1
ATOM 792 C C . VAL B 1 44 ? -8.133 2.281 5.465 1 91.62 44 VAL B C 1
ATOM 794 O O . VAL B 1 44 ? -8.789 1.749 6.363 1 91.62 44 VAL B O 1
ATOM 797 N N . TYR B 1 45 ? -8.602 2.443 4.105 1 90.81 45 TYR B N 1
ATOM 798 C CA . TYR B 1 45 ? -9.93 1.963 3.734 1 90.81 45 TYR B CA 1
ATOM 799 C C . TYR B 1 45 ? -9.867 1.105 2.475 1 90.81 45 TYR B C 1
ATOM 801 O O . TYR B 1 45 ? -8.984 1.293 1.634 1 90.81 45 TYR B O 1
ATOM 809 N N . ARG B 1 46 ? -10.711 0.185 2.455 1 93.12 46 ARG B N 1
ATOM 810 C CA . ARG B 1 46 ? -10.883 -0.535 1.198 1 93.12 46 ARG B CA 1
ATOM 811 C C . ARG B 1 46 ? -11.586 0.336 0.163 1 93.12 46 ARG B C 1
ATOM 813 O O . ARG B 1 46 ? -12.406 1.188 0.513 1 93.12 46 ARG B O 1
ATOM 820 N N . GLU B 1 47 ? -11.289 0.186 -0.995 1 89.75 47 GLU B N 1
ATOM 821 C CA . GLU B 1 47 ? -11.898 0.968 -2.066 1 89.75 47 GLU B CA 1
ATOM 822 C C . GLU B 1 47 ? -13.422 0.992 -1.935 1 89.75 47 GLU B C 1
ATOM 824 O O . GLU B 1 47 ? -14.055 2.033 -2.133 1 89.75 47 GLU B O 1
ATOM 829 N N . GLU B 1 48 ? -13.992 -0.104 -1.562 1 88.44 48 GLU B N 1
ATOM 830 C CA . GLU B 1 48 ? -15.438 -0.251 -1.405 1 88.44 48 GLU B CA 1
ATOM 831 C C . GLU B 1 48 ? -15.969 0.644 -0.288 1 88.44 48 GLU B C 1
ATOM 833 O O . GLU B 1 48 ? -17.031 1.251 -0.423 1 88.44 48 GLU B O 1
ATOM 838 N N . ILE B 1 49 ? -15.156 0.757 0.768 1 88.38 49 ILE B N 1
ATOM 839 C CA . ILE B 1 49 ? -15.562 1.525 1.939 1 88.38 49 ILE B CA 1
ATOM 840 C C . ILE B 1 49 ? -15.32 3.014 1.688 1 88.38 49 ILE B C 1
ATOM 842 O O . ILE B 1 49 ? -16.156 3.85 2.043 1 88.38 49 ILE B O 1
ATOM 846 N N . TYR B 1 50 ? -14.227 3.248 1.075 1 88.25 50 TYR B N 1
ATOM 847 C CA . TYR B 1 50 ? -13.844 4.629 0.806 1 88.25 50 TYR B CA 1
ATOM 848 C C . TYR B 1 50 ? -14.859 5.305 -0.11 1 88.25 50 TYR B C 1
ATOM 850 O O . TYR B 1 50 ? -15.227 6.461 0.108 1 88.25 50 TYR B O 1
ATOM 858 N N . GLN B 1 51 ? -15.352 4.57 -1.135 1 85.5 51 GLN B N 1
ATOM 859 C CA . GLN B 1 51 ? -16.344 5.113 -2.064 1 85.5 51 GLN B CA 1
ATOM 860 C C . GLN B 1 51 ? -17.625 5.48 -1.343 1 85.5 51 GLN B C 1
ATOM 862 O O . GLN B 1 51 ? -18.266 6.492 -1.664 1 85.5 51 GLN B O 1
ATOM 867 N N . ARG B 1 52 ? -17.938 4.773 -0.343 1 86.19 52 ARG B N 1
ATOM 868 C CA . ARG B 1 52 ? -19.141 5.023 0.435 1 86.19 52 ARG B CA 1
ATOM 869 C C . ARG B 1 52 ? -18.969 6.25 1.327 1 86.19 52 ARG B C 1
ATOM 871 O O . ARG B 1 52 ? -19.906 7.039 1.493 1 86.19 52 ARG B O 1
ATOM 878 N N . LEU B 1 53 ? -17.719 6.297 1.876 1 80.25 53 LEU B N 1
ATOM 879 C CA . LEU B 1 53 ? -17.422 7.426 2.754 1 80.25 53 LEU B CA 1
ATOM 880 C C . LEU B 1 53 ? -17.391 8.734 1.968 1 80.25 53 LEU B C 1
ATOM 882 O O . LEU B 1 53 ? -17.891 9.758 2.438 1 80.25 53 LEU B O 1
ATOM 886 N N . GLN B 1 54 ? -16.844 8.578 0.803 1 78.56 54 GLN B N 1
ATOM 887 C CA . GLN B 1 54 ? -16.766 9.758 -0.059 1 78.56 54 GLN B CA 1
ATOM 888 C C . GLN B 1 54 ? -18.156 10.211 -0.498 1 78.56 54 GLN B C 1
ATOM 890 O O . GLN B 1 54 ? -18.406 11.406 -0.598 1 78.56 54 GLN B O 1
ATOM 895 N N . ASP B 1 55 ? -18.922 9.188 -0.845 1 76.75 55 ASP B N 1
ATOM 896 C CA . ASP B 1 55 ? -20.297 9.508 -1.238 1 76.75 55 ASP B CA 1
ATOM 897 C C . ASP B 1 55 ? -21.062 10.125 -0.076 1 76.75 55 ASP B C 1
ATOM 899 O O . ASP B 1 55 ? -21.859 11.047 -0.274 1 76.75 55 ASP B O 1
ATOM 903 N N . ASN B 1 56 ? -20.797 9.531 0.998 1 67.44 56 ASN B N 1
ATOM 904 C CA . ASN B 1 56 ? -21.484 10.086 2.156 1 67.44 56 ASN B CA 1
ATOM 905 C C . ASN B 1 56 ? -20.922 11.453 2.539 1 67.44 56 ASN B C 1
ATOM 907 O O . ASN B 1 56 ? -21.641 12.281 3.111 1 67.44 56 ASN B O 1
ATOM 911 N N . THR B 1 57 ? -19.641 11.594 2.455 1 58.19 57 THR B N 1
ATOM 912 C CA . THR B 1 57 ? -19.125 12.922 2.758 1 58.19 57 THR B CA 1
ATOM 913 C C . THR B 1 57 ? -19.516 13.922 1.672 1 58.19 57 THR B C 1
ATOM 915 O O . THR B 1 57 ? -19.516 15.133 1.905 1 58.19 57 THR B O 1
ATOM 918 N N . LYS B 1 58 ? -19.391 13.602 0.47 1 52.78 58 LYS B N 1
ATOM 919 C CA . LYS B 1 58 ? -19.844 14.523 -0.565 1 52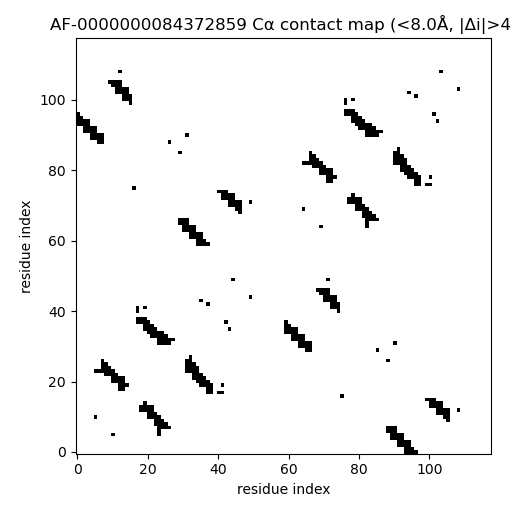.78 58 LYS B CA 1
ATOM 920 C C . LYS B 1 58 ? -21.312 14.883 -0.372 1 52.78 58 LYS B C 1
ATOM 922 O O . LYS B 1 58 ? -21.812 15.836 -0.976 1 52.78 58 LYS B O 1
ATOM 927 N N . SER B 1 59 ? -21.969 14.141 0.44 1 37.38 59 SER B N 1
ATOM 928 C CA . SER B 1 59 ? -23.297 14.695 0.637 1 37.38 59 SER B CA 1
ATOM 929 C C . SER B 1 59 ? -23.297 15.781 1.711 1 37.38 59 SER B C 1
ATOM 931 O O . SER B 1 59 ? -22.609 15.656 2.723 1 37.38 59 SER B O 1
#

Organism: NCBI:txid1835721

InterPro domains:
  IPR003751 Translational regulator CsrA [MF_00167] (1-59)
  IPR003751 Translational regulator CsrA [PF02599] (1-54)
  IPR003751 Translational regulator CsrA [PTHR34984] (1-59)
  IPR003751 Translational regulator CsrA [TIGR00202] (1-57)
  IPR036107 Carbon storage regulator superfamily [G3DSA:2.60.40.4380] (1-59)
  IPR036107 Carbon storage regulator superfamily [SSF117130] (1-56)

Sequence (118 aa):
MLILNRKVGETLIISNSNVTMVTVLSIKGNKVRIGVNAPKEISVYREEIYQRLQDNTKSMLILNRKVGETLIISNSNVTMVTVLSIKGNKVRIGVNAPKEISVYREEIYQRLQDNTKS

Solvent-accessible surface area (backbone atoms only — not comparable to full-atom values): 6269 Å² total; per-residue (Å²): 115,46,75,45,76,39,37,62,69,37,45,39,32,36,41,56,99,54,60,32,36,40,28,31,66,40,75,56,95,64,30,34,33,34,34,38,38,54,51,93,76,44,44,78,33,47,46,75,54,45,54,50,49,48,54,54,60,73,93,114,47,75,45,77,36,35,62,69,36,46,39,33,36,40,54,98,54,60,31,37,40,28,30,67,38,75,56,95,63,32,33,33,34,34,37,37,55,51,92,76,44,42,80,34,46,47,76,53,44,54,50,50,48,53,54,59,74,92

Nearest PDB structures (foldseek):
  2bti-assembly1_A  TM=9.467E-01  e=3.850E-05  Yersinia enterocolitica
  1vpz-assembly1_A  TM=9.187E-01  e=1.859E-05  Pseudomonas aeruginosa
  5z38-assembly2_J  TM=8.919E-01  e=2.423E-05  Escherichia coli O127:H6 str. E2348/69
  5z38-assembly2_L  TM=8.936E-01  e=5.017E-05  Escherichia coli O127:H6 str. E2348/69
  2mfh-assembly1_A  TM=9.054E-01  e=3.418E-04  Pseudomonas fluorescens